Protein AF-A0A077QDF0-F1 (afdb_monomer_lite)

Secondary structure (DSSP, 8-state):
-HHHHHHHHHHHHHHHHHHHHHHHHHHHHHHHHTT-TT---S---TTTHHHHHHHHHHHHHHHHHHHHHHHHHHHHHHHHHH-

Structure (mmCIF, N/CA/C/O backbone):
data_AF-A0A077QDF0-F1
#
_entry.id   AF-A0A077QDF0-F1
#
loop_
_atom_site.group_PDB
_atom_site.id
_atom_site.type_symbol
_atom_site.label_atom_id
_atom_site.label_alt_id
_atom_site.label_comp_id
_atom_site.label_asym_id
_atom_site.label_entity_id
_atom_site.label_seq_id
_atom_site.pdbx_PDB_ins_code
_atom_site.Cartn_x
_atom_site.Cartn_y
_atom_site.Cartn_z
_atom_site.occupancy
_atom_site.B_iso_or_equiv
_atom_site.auth_seq_id
_atom_site.auth_comp_id
_atom_site.auth_asym_id
_atom_site.auth_atom_id
_atom_site.pdbx_PDB_model_num
ATOM 1 N N . MET A 1 1 ? -20.097 -2.008 34.502 1.00 50.00 1 MET A N 1
ATOM 2 C CA . MET A 1 1 ? -18.910 -2.671 33.900 1.00 50.00 1 MET A CA 1
ATOM 3 C C . MET A 1 1 ? -18.906 -2.695 32.356 1.00 50.00 1 MET A C 1
ATOM 5 O O . MET A 1 1 ? -17.844 -2.843 31.767 1.00 50.00 1 MET A O 1
ATOM 9 N N . SER A 1 2 ? -20.039 -2.484 31.667 1.00 58.97 2 SER A N 1
ATOM 10 C CA . SER A 1 2 ? -20.151 -2.511 30.190 1.00 58.97 2 SER A CA 1
ATOM 11 C C . SER A 1 2 ? -19.540 -1.301 29.453 1.00 58.97 2 SER A C 1
ATOM 13 O O . SER A 1 2 ? -19.032 -1.444 28.342 1.00 58.97 2 SER A O 1
ATOM 15 N N . ILE A 1 3 ? -19.530 -0.112 30.068 1.00 61.91 3 ILE A N 1
ATOM 16 C CA . ILE A 1 3 ? -19.089 1.145 29.426 1.00 61.91 3 ILE A CA 1
ATOM 17 C C . ILE A 1 3 ? -17.563 1.192 29.214 1.00 61.91 3 ILE A C 1
ATOM 19 O O . ILE A 1 3 ? -17.093 1.654 28.173 1.00 61.91 3 ILE A O 1
ATOM 23 N N . GLN A 1 4 ? -16.775 0.682 30.168 1.00 60.78 4 GLN A N 1
ATOM 24 C CA . GLN A 1 4 ? -15.310 0.634 30.052 1.00 60.78 4 GLN A CA 1
ATOM 25 C C . GLN A 1 4 ? -14.854 -0.310 28.931 1.00 60.78 4 GLN A C 1
ATOM 27 O O . GLN A 1 4 ? -13.964 0.047 28.160 1.00 60.78 4 GLN A O 1
ATOM 32 N N . LYS A 1 5 ? -15.515 -1.467 28.780 1.00 62.22 5 LYS A N 1
ATOM 33 C CA . LYS A 1 5 ? -15.200 -2.456 27.738 1.00 62.22 5 LYS A CA 1
ATOM 34 C C . LYS A 1 5 ? -15.341 -1.846 26.336 1.00 62.22 5 LYS A C 1
ATOM 36 O O . LYS A 1 5 ? -14.439 -1.979 25.519 1.00 62.22 5 LYS A O 1
ATOM 41 N N . ASN A 1 6 ? -16.393 -1.055 26.107 1.00 63.16 6 ASN A N 1
ATOM 42 C CA . ASN A 1 6 ? -16.614 -0.348 24.839 1.00 63.16 6 ASN A CA 1
ATOM 43 C C . ASN A 1 6 ? -15.537 0.703 24.510 1.00 63.16 6 ASN A C 1
ATOM 45 O O . ASN A 1 6 ? -15.161 0.852 23.346 1.00 63.16 6 ASN A O 1
ATOM 49 N N . LYS A 1 7 ? -15.011 1.425 25.511 1.00 63.81 7 LYS A N 1
ATOM 50 C CA . LYS A 1 7 ? -13.931 2.408 25.300 1.00 63.81 7 LYS A CA 1
ATOM 51 C C . LYS A 1 7 ? -12.612 1.732 24.914 1.00 63.81 7 LYS A C 1
ATOM 53 O O . LYS A 1 7 ? -11.947 2.195 23.989 1.00 63.81 7 LYS A O 1
ATOM 58 N N . VAL A 1 8 ? -12.272 0.620 25.569 1.00 67.50 8 VAL A N 1
ATOM 59 C CA . VAL A 1 8 ? -11.059 -0.167 25.278 1.00 67.50 8 VAL A CA 1
ATOM 60 C C . VAL A 1 8 ? -11.137 -0.791 23.881 1.00 67.50 8 VAL A C 1
ATOM 62 O O . VAL A 1 8 ? -10.178 -0.710 23.114 1.00 67.50 8 VAL A O 1
ATOM 65 N N . THR A 1 9 ? -12.300 -1.327 23.494 1.00 74.81 9 THR A N 1
ATOM 66 C CA . THR A 1 9 ? -12.517 -1.864 22.142 1.00 74.81 9 THR A CA 1
ATOM 67 C C . THR A 1 9 ? -12.397 -0.776 21.072 1.00 74.81 9 THR A C 1
ATOM 69 O O . THR A 1 9 ? -11.715 -0.990 20.070 1.00 74.81 9 THR A O 1
ATOM 72 N N . LYS A 1 10 ? -12.970 0.420 21.292 1.00 76.00 10 LYS A N 1
ATOM 73 C CA . LYS A 1 10 ? -12.807 1.554 20.363 1.00 76.00 10 LYS A CA 1
ATOM 74 C C . LYS A 1 10 ? -11.347 1.993 20.232 1.00 76.00 10 LYS A C 1
ATOM 76 O O . LYS A 1 10 ? -10.906 2.246 19.115 1.00 76.00 10 LYS A O 1
ATOM 81 N N . LEU A 1 11 ? -10.593 2.067 21.332 1.00 81.50 11 LEU A N 1
ATOM 82 C CA . LEU A 1 11 ? -9.172 2.431 21.295 1.00 81.50 11 LEU A CA 1
ATOM 83 C C . LEU A 1 11 ? -8.353 1.419 20.477 1.00 81.50 11 LEU A C 1
ATOM 85 O O . LEU A 1 11 ? -7.587 1.815 19.603 1.00 81.50 11 LEU A O 1
ATOM 89 N N . ASN A 1 12 ? -8.573 0.121 20.701 1.00 86.38 12 ASN A N 1
ATOM 90 C CA . ASN A 1 12 ? -7.872 -0.945 19.983 1.00 86.38 12 ASN A CA 1
ATOM 91 C C . ASN A 1 12 ? -8.140 -0.884 18.467 1.00 86.38 12 ASN A C 1
ATOM 93 O O . ASN A 1 12 ? -7.221 -1.003 17.661 1.00 86.38 12 ASN A O 1
ATOM 97 N N . ILE A 1 13 ? -9.385 -0.606 18.061 1.00 85.69 13 ILE A N 1
ATOM 98 C CA . ILE A 1 13 ? -9.718 -0.466 16.637 1.00 85.69 13 ILE A CA 1
ATOM 99 C C . ILE A 1 13 ? -9.032 0.759 16.015 1.00 85.69 13 ILE A C 1
ATOM 101 O O . ILE A 1 13 ? -8.528 0.671 14.897 1.00 85.69 13 ILE A O 1
ATOM 105 N N . ARG A 1 14 ? -8.944 1.883 16.736 1.00 85.62 14 ARG A N 1
ATOM 106 C CA . ARG A 1 14 ? -8.225 3.073 16.250 1.00 85.62 14 ARG A CA 1
ATOM 107 C C . ARG A 1 14 ? -6.736 2.804 16.045 1.00 85.62 14 ARG A C 1
ATOM 109 O O . ARG A 1 14 ? -6.198 3.203 15.019 1.00 85.62 14 ARG A O 1
ATOM 116 N N . ILE A 1 15 ? -6.095 2.096 16.976 1.00 90.25 15 ILE A N 1
ATOM 117 C CA . ILE A 1 15 ? -4.679 1.713 16.857 1.00 90.25 15 ILE A CA 1
ATOM 118 C C . ILE A 1 15 ? -4.474 0.800 15.644 1.00 90.25 15 ILE A C 1
ATOM 120 O O . ILE A 1 15 ? -3.573 1.036 14.845 1.00 90.25 15 ILE A O 1
ATOM 124 N N . ARG A 1 16 ? -5.347 -0.197 15.447 1.00 88.81 16 ARG A 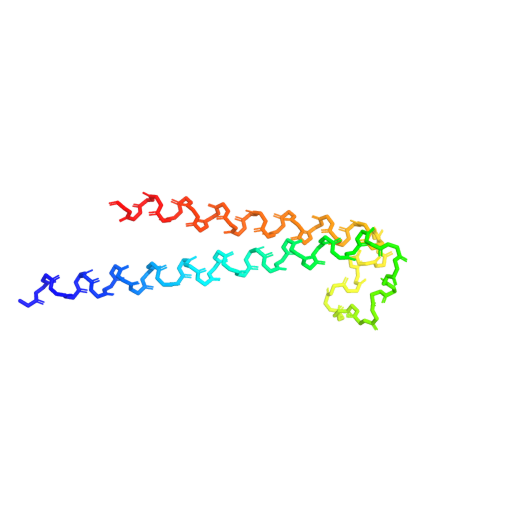N 1
ATOM 125 C CA . ARG A 1 16 ? -5.295 -1.071 14.262 1.00 88.81 16 ARG A CA 1
ATOM 126 C C . ARG A 1 16 ? -5.425 -0.286 12.959 1.00 88.81 16 ARG A C 1
ATOM 128 O O . ARG A 1 16 ? -4.669 -0.535 12.029 1.00 88.81 16 ARG A O 1
ATOM 135 N N . LEU A 1 17 ? -6.344 0.676 12.895 1.00 89.69 17 LEU A N 1
ATOM 136 C CA . LEU A 1 17 ? -6.513 1.527 11.715 1.00 89.69 17 LEU A CA 1
ATOM 137 C C . LEU A 1 17 ? -5.298 2.420 11.459 1.00 89.69 17 LEU A C 1
ATOM 139 O O . LEU A 1 17 ? -4.944 2.627 10.303 1.00 89.69 17 LEU A O 1
ATOM 143 N N . LEU A 1 18 ? -4.636 2.896 12.515 1.00 92.25 18 LEU A N 1
ATOM 144 C CA . LEU A 1 18 ? -3.396 3.660 12.398 1.00 92.25 18 LEU A CA 1
ATOM 145 C C . LEU A 1 18 ? -2.269 2.798 11.815 1.00 92.25 18 LEU A C 1
ATOM 147 O O . LEU A 1 18 ? -1.595 3.236 10.891 1.00 92.25 18 LEU A O 1
ATOM 151 N N . ILE A 1 19 ? -2.127 1.548 12.266 1.00 93.38 19 ILE A N 1
ATOM 152 C CA . ILE A 1 19 ? -1.156 0.595 11.700 1.00 93.38 19 ILE A CA 1
ATOM 153 C C . ILE A 1 19 ? -1.444 0.339 10.215 1.00 93.38 19 ILE A C 1
ATOM 155 O O . ILE A 1 19 ? -0.533 0.394 9.394 1.00 93.38 19 ILE A O 1
ATOM 159 N N . ILE A 1 20 ? -2.710 0.097 9.857 1.00 92.31 20 ILE A N 1
ATOM 160 C CA . ILE A 1 20 ? -3.123 -0.121 8.461 1.00 92.31 20 ILE A CA 1
ATOM 161 C C . ILE A 1 20 ? -2.801 1.112 7.606 1.00 92.31 20 ILE A C 1
ATOM 163 O O . ILE A 1 20 ? -2.251 0.978 6.517 1.00 92.31 20 ILE A O 1
ATOM 167 N N . PHE A 1 21 ? -3.079 2.314 8.113 1.00 93.81 21 PHE A N 1
ATOM 168 C CA . PHE A 1 21 ? -2.739 3.563 7.435 1.00 93.81 21 PHE A CA 1
ATOM 169 C C . PHE A 1 21 ? -1.225 3.701 7.215 1.00 93.81 21 PHE A C 1
ATOM 171 O O . PHE A 1 21 ? -0.793 3.960 6.093 1.00 93.81 21 PHE A O 1
ATOM 178 N N . SER A 1 22 ? -0.412 3.474 8.252 1.00 93.31 22 SER A N 1
ATOM 179 C CA . SER A 1 22 ? 1.053 3.520 8.157 1.00 93.31 22 SER A CA 1
ATOM 180 C C . SER A 1 22 ? 1.607 2.499 7.162 1.00 93.31 22 SER A C 1
ATOM 182 O O . SER A 1 22 ? 2.525 2.824 6.412 1.00 93.31 22 SER A O 1
ATOM 184 N N . LEU A 1 23 ? 1.030 1.294 7.099 1.00 92.62 23 LEU A N 1
ATOM 185 C CA . LEU A 1 23 ? 1.384 0.300 6.083 1.00 92.62 23 LEU A CA 1
ATOM 186 C C . LEU A 1 23 ? 1.083 0.819 4.675 1.00 92.62 23 LEU A C 1
ATOM 188 O O . LEU A 1 23 ? 1.956 0.753 3.814 1.00 92.62 23 LEU A O 1
ATOM 192 N N . GLY A 1 24 ? -0.103 1.390 4.449 1.00 91.88 24 GLY A N 1
ATOM 193 C CA . GLY A 1 24 ? -0.460 1.984 3.160 1.00 91.88 24 GLY A CA 1
ATOM 194 C C . GLY A 1 24 ? 0.507 3.091 2.725 1.00 91.88 24 GLY A C 1
ATOM 195 O O . GLY A 1 24 ? 0.943 3.106 1.577 1.00 91.88 24 GLY A O 1
ATOM 196 N N . VAL A 1 25 ? 0.935 3.955 3.653 1.00 93.19 25 VAL A N 1
ATOM 197 C CA . VAL A 1 25 ? 1.974 4.971 3.391 1.00 93.19 25 VAL A CA 1
ATOM 198 C C . VAL A 1 25 ? 3.308 4.318 3.017 1.00 93.19 25 VAL A C 1
ATOM 200 O O . VAL A 1 25 ? 3.946 4.744 2.056 1.00 93.19 25 VAL A O 1
ATOM 203 N N . GLY A 1 26 ? 3.709 3.252 3.715 1.00 91.19 26 GLY A N 1
ATOM 204 C CA . GLY A 1 26 ? 4.910 2.481 3.384 1.00 91.19 26 GLY A CA 1
ATOM 205 C C . GLY A 1 26 ? 4.877 1.906 1.965 1.00 91.19 26 GLY A C 1
ATOM 206 O O . GLY A 1 26 ? 5.868 2.008 1.243 1.00 91.19 26 GLY A O 1
ATOM 207 N N . PHE A 1 27 ? 3.727 1.382 1.530 1.00 91.12 27 PHE A N 1
ATOM 208 C CA . PHE A 1 27 ? 3.520 0.912 0.156 1.00 91.12 27 PHE A CA 1
ATOM 209 C C . PHE A 1 27 ? 3.663 2.035 -0.878 1.00 91.12 27 PHE A C 1
ATOM 211 O O . PHE A 1 27 ? 4.322 1.833 -1.896 1.00 91.12 27 PHE A O 1
ATOM 218 N N . VAL A 1 28 ? 3.114 3.224 -0.608 1.00 92.06 28 VAL A N 1
ATOM 219 C CA . VAL A 1 28 ? 3.253 4.384 -1.505 1.00 92.06 28 VAL A CA 1
ATOM 220 C C . VAL A 1 28 ? 4.711 4.831 -1.613 1.00 92.06 28 VAL A C 1
ATOM 222 O O . VAL A 1 28 ? 5.199 5.034 -2.721 1.00 92.06 28 VAL A O 1
ATOM 225 N N . ILE A 1 29 ? 5.427 4.940 -0.489 1.00 90.12 29 ILE A N 1
ATOM 226 C CA . ILE A 1 29 ? 6.845 5.336 -0.476 1.00 90.12 29 ILE A CA 1
ATOM 227 C C . ILE A 1 29 ? 7.689 4.310 -1.240 1.00 90.12 29 ILE A C 1
ATOM 229 O O . ILE A 1 29 ? 8.484 4.679 -2.102 1.00 90.12 29 ILE A O 1
ATOM 233 N N . TYR A 1 30 ? 7.496 3.018 -0.971 1.00 87.56 30 TYR A N 1
ATOM 234 C CA . TYR A 1 30 ? 8.232 1.955 -1.654 1.00 87.56 30 TYR A CA 1
ATOM 235 C C . TYR A 1 30 ? 7.897 1.897 -3.154 1.00 87.56 30 TYR A C 1
ATOM 237 O O . TYR A 1 30 ? 8.793 1.764 -3.988 1.00 87.56 30 TYR A O 1
ATOM 245 N N . GLY A 1 31 ? 6.630 2.092 -3.522 1.00 86.00 31 GLY A N 1
ATOM 246 C CA . GLY A 1 31 ? 6.213 2.234 -4.916 1.00 86.00 31 GLY A CA 1
ATOM 247 C C . GLY A 1 31 ? 6.863 3.434 -5.610 1.00 86.00 31 GLY A C 1
ATOM 248 O O . GLY A 1 31 ? 7.366 3.293 -6.720 1.00 86.00 31 GLY A O 1
ATOM 249 N N . ALA A 1 32 ? 6.957 4.585 -4.938 1.00 85.94 32 ALA A N 1
ATOM 250 C CA . ALA A 1 32 ? 7.619 5.775 -5.475 1.00 85.94 32 ALA A CA 1
ATOM 251 C C . ALA A 1 32 ? 9.112 5.538 -5.761 1.00 85.94 32 ALA A C 1
ATOM 253 O O . ALA A 1 32 ? 9.625 6.014 -6.772 1.00 85.94 32 ALA A O 1
ATOM 254 N N . THR A 1 33 ? 9.802 4.740 -4.934 1.00 85.38 33 THR A N 1
ATOM 255 C CA . THR A 1 33 ? 11.225 4.420 -5.169 1.00 85.38 33 THR A CA 1
ATOM 256 C C . THR A 1 33 ? 11.487 3.627 -6.452 1.00 85.38 33 THR A C 1
ATOM 258 O O . THR A 1 33 ? 12.609 3.662 -6.946 1.00 85.38 33 THR A O 1
ATOM 261 N N . HIS A 1 34 ? 10.473 2.980 -7.040 1.00 78.94 34 HIS A N 1
ATOM 262 C CA . HIS A 1 34 ? 10.605 2.274 -8.321 1.00 78.94 34 HIS A CA 1
ATOM 263 C C . HIS A 1 34 ? 10.652 3.210 -9.542 1.00 78.94 34 HIS A C 1
ATOM 265 O O . HIS A 1 34 ? 10.990 2.759 -10.638 1.00 78.94 34 HIS A O 1
ATOM 271 N N . PHE A 1 35 ? 10.324 4.495 -9.371 1.00 79.00 35 PHE A N 1
ATOM 272 C CA . PHE A 1 35 ? 10.424 5.519 -10.418 1.00 79.00 35 PHE A CA 1
ATOM 273 C C . PHE A 1 35 ? 11.758 6.279 -10.391 1.00 79.00 35 PHE A C 1
ATOM 275 O O . PHE A 1 35 ? 12.038 7.053 -11.303 1.00 79.00 35 PHE A O 1
ATOM 282 N N . SER A 1 36 ? 12.586 6.086 -9.361 1.00 75.06 36 SER A N 1
ATOM 283 C CA . SER A 1 36 ? 13.909 6.706 -9.291 1.00 75.06 36 SER A CA 1
ATOM 284 C C . SER A 1 36 ? 14.916 5.914 -10.128 1.00 75.06 36 SER A C 1
ATOM 286 O O . SER A 1 36 ? 15.261 4.790 -9.774 1.00 75.06 36 SER A O 1
ATOM 288 N N . SER A 1 37 ? 15.439 6.527 -11.195 1.00 58.56 37 SER A N 1
ATOM 289 C CA . SER A 1 37 ? 16.422 5.919 -12.112 1.00 58.56 37 SER A CA 1
ATOM 290 C C . SER A 1 37 ? 17.751 5.508 -11.463 1.00 58.56 37 SER A C 1
ATOM 292 O O . SER A 1 37 ? 18.515 4.768 -12.068 1.00 58.56 37 SER A O 1
ATOM 294 N N . GLU A 1 38 ? 18.043 5.978 -10.248 1.00 56.66 38 GLU A N 1
ATOM 295 C CA . GLU A 1 38 ? 19.332 5.756 -9.574 1.00 56.66 38 GLU A CA 1
ATOM 296 C C . GLU A 1 38 ? 19.388 4.483 -8.725 1.00 56.66 38 GLU A C 1
ATOM 298 O O . GLU A 1 38 ? 20.449 4.117 -8.223 1.00 56.66 38 GLU A O 1
ATOM 303 N N . LYS A 1 39 ? 18.261 3.794 -8.533 1.00 53.75 39 LYS A N 1
ATOM 304 C CA . LYS A 1 39 ? 18.221 2.567 -7.741 1.00 53.75 39 LYS A CA 1
ATOM 305 C C . LYS A 1 39 ? 17.792 1.426 -8.638 1.00 53.75 39 LYS A C 1
ATOM 307 O O . LYS A 1 39 ? 16.602 1.166 -8.785 1.00 53.75 39 LYS A O 1
ATOM 312 N N . GLU A 1 40 ? 18.769 0.707 -9.189 1.00 53.97 40 GLU A N 1
ATOM 313 C CA . GLU A 1 40 ? 18.561 -0.704 -9.505 1.00 53.97 40 GLU A CA 1
ATOM 314 C C . GLU A 1 40 ? 17.926 -1.329 -8.263 1.00 53.97 40 GLU A C 1
ATOM 316 O O . GLU A 1 40 ? 18.560 -1.394 -7.206 1.00 53.97 40 GLU A O 1
ATOM 321 N N . VAL A 1 41 ? 16.636 -1.662 -8.340 1.00 56.56 41 VAL A N 1
ATOM 322 C CA . VAL A 1 41 ? 15.864 -2.191 -7.217 1.00 56.56 41 VAL A CA 1
ATOM 323 C C . VAL A 1 41 ? 16.510 -3.514 -6.832 1.00 56.56 41 VAL A C 1
ATOM 325 O O . VAL A 1 41 ? 16.239 -4.559 -7.414 1.00 56.56 41 VAL A O 1
ATOM 328 N N . THR A 1 42 ? 17.440 -3.456 -5.882 1.00 55.53 42 THR A N 1
ATOM 329 C CA . THR A 1 42 ? 18.517 -4.450 -5.803 1.00 55.53 42 THR A CA 1
ATOM 330 C C . THR A 1 42 ? 18.010 -5.804 -5.311 1.00 55.53 42 THR A C 1
ATOM 332 O O . THR A 1 42 ? 18.714 -6.802 -5.428 1.00 55.53 42 THR A O 1
ATOM 335 N N . ARG A 1 43 ? 16.773 -5.870 -4.792 1.00 66.12 43 ARG A N 1
ATOM 336 C CA . ARG A 1 43 ? 16.044 -7.107 -4.479 1.00 66.12 43 ARG A CA 1
ATOM 337 C C . ARG A 1 43 ? 14.534 -6.888 -4.547 1.00 66.12 43 ARG A C 1
ATOM 339 O O . ARG A 1 43 ? 13.925 -6.458 -3.570 1.00 66.12 43 ARG A O 1
ATOM 346 N N . ILE A 1 44 ? 13.924 -7.233 -5.677 1.00 70.50 44 ILE A N 1
ATOM 347 C CA . ILE A 1 44 ? 12.466 -7.369 -5.778 1.00 70.50 44 ILE A CA 1
ATOM 348 C C . ILE A 1 44 ? 12.068 -8.700 -5.119 1.00 70.50 44 ILE A C 1
ATOM 350 O O . ILE A 1 44 ? 12.634 -9.742 -5.465 1.00 70.50 44 ILE A O 1
ATOM 354 N N . PRO A 1 45 ? 11.121 -8.714 -4.163 1.00 75.25 45 PRO A N 1
ATOM 355 C CA . PRO A 1 45 ? 10.619 -9.953 -3.576 1.00 75.25 45 PRO A CA 1
ATOM 356 C C . PRO A 1 45 ? 10.102 -10.909 -4.657 1.00 75.25 45 PRO A C 1
ATOM 358 O O . PRO A 1 45 ? 9.382 -10.482 -5.554 1.00 75.25 45 PRO A O 1
ATOM 361 N N . ARG A 1 46 ? 10.387 -12.216 -4.543 1.00 77.88 46 ARG A N 1
ATOM 362 C CA . ARG A 1 46 ? 9.968 -13.235 -5.536 1.00 77.88 46 ARG A CA 1
ATOM 363 C C . ARG A 1 46 ? 8.479 -13.198 -5.885 1.00 77.88 46 ARG A C 1
ATOM 365 O O . ARG A 1 46 ? 8.114 -13.479 -7.014 1.00 77.88 46 ARG A O 1
ATOM 372 N N . ILE A 1 47 ? 7.636 -12.830 -4.925 1.00 80.31 47 ILE A N 1
ATOM 373 C CA . ILE A 1 47 ? 6.180 -12.717 -5.099 1.00 80.31 47 ILE A CA 1
ATOM 374 C C . ILE A 1 47 ? 5.814 -11.589 -6.076 1.00 80.31 47 ILE A C 1
ATOM 376 O O . ILE A 1 47 ? 4.830 -11.686 -6.798 1.00 80.31 47 ILE A O 1
ATOM 380 N N . LEU A 1 48 ? 6.618 -10.525 -6.112 1.00 73.75 48 LEU A N 1
ATOM 381 C CA . LEU A 1 48 ? 6.427 -9.371 -6.987 1.00 73.75 48 LEU A CA 1
ATOM 382 C C . LEU A 1 48 ? 7.198 -9.510 -8.311 1.00 73.75 48 LEU A C 1
ATOM 384 O O . LEU A 1 48 ? 7.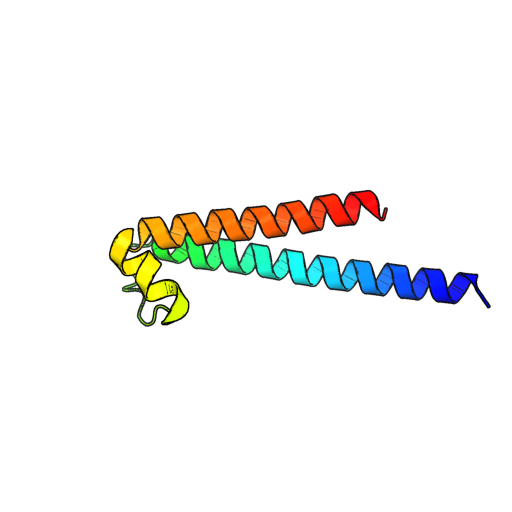008 -8.701 -9.214 1.00 73.75 48 LEU A O 1
ATOM 388 N N . TYR A 1 49 ? 8.029 -10.546 -8.451 1.00 78.94 49 TYR A N 1
ATOM 389 C CA . TYR A 1 49 ? 8.837 -10.786 -9.646 1.00 78.94 49 TYR A CA 1
ATOM 390 C C . TYR A 1 49 ? 8.010 -10.971 -10.931 1.00 78.94 49 TYR A C 1
ATOM 392 O O . TYR A 1 49 ? 8.343 -10.318 -11.914 1.00 78.94 49 TYR A O 1
ATOM 400 N N . PRO A 1 50 ? 6.888 -11.724 -10.952 1.00 81.62 50 PRO A N 1
ATOM 401 C CA . PRO A 1 50 ? 6.076 -11.853 -12.166 1.00 81.62 50 PRO A CA 1
ATOM 402 C C . PR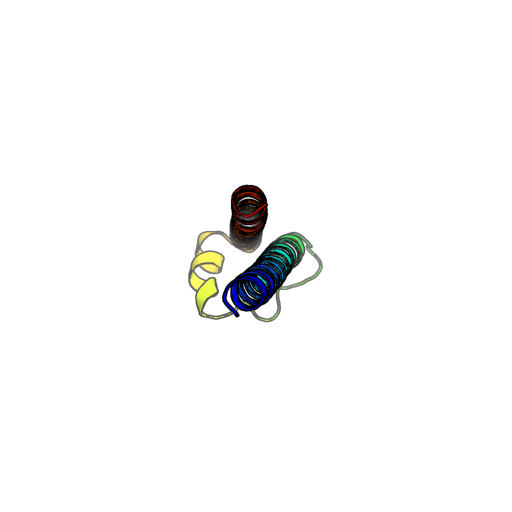O A 1 50 ? 5.455 -10.522 -12.609 1.00 81.62 50 PRO A C 1
ATOM 404 O O . PRO A 1 50 ? 5.274 -10.269 -13.796 1.00 81.62 50 PRO A O 1
ATOM 407 N N . LEU A 1 51 ? 5.117 -9.647 -11.657 1.00 77.62 51 LEU A N 1
ATOM 408 C CA . LEU A 1 51 ? 4.606 -8.307 -11.959 1.00 77.62 51 LEU A CA 1
ATOM 409 C C . LEU A 1 51 ? 5.712 -7.413 -12.523 1.00 77.62 51 LEU A C 1
ATOM 411 O O . LEU A 1 51 ? 5.468 -6.653 -13.457 1.00 77.62 51 LEU A O 1
ATOM 415 N N . TYR A 1 52 ? 6.925 -7.531 -11.984 1.00 79.75 52 TYR A N 1
ATOM 416 C CA . TYR A 1 52 ? 8.089 -6.822 -12.501 1.00 79.75 52 TYR A CA 1
ATOM 417 C C . TYR A 1 52 ? 8.451 -7.270 -13.917 1.00 79.75 52 TYR A C 1
ATOM 419 O O . TYR A 1 52 ? 8.717 -6.437 -14.772 1.00 79.75 52 TYR A O 1
ATOM 427 N N . GLU A 1 53 ? 8.448 -8.574 -14.176 1.00 81.94 53 GLU A N 1
ATOM 428 C CA . GLU A 1 53 ? 8.808 -9.143 -15.475 1.00 81.94 53 GLU A CA 1
ATOM 429 C C . GLU A 1 53 ? 7.837 -8.700 -16.578 1.00 81.94 53 GLU A C 1
ATOM 431 O O . GLU A 1 53 ? 8.265 -8.356 -17.675 1.00 81.94 53 GLU A O 1
ATOM 436 N N . ASN A 1 54 ? 6.539 -8.622 -16.265 1.00 83.19 54 ASN A N 1
ATOM 437 C CA . ASN A 1 54 ? 5.516 -8.227 -17.234 1.00 83.19 54 ASN A CA 1
ATOM 438 C C . ASN A 1 54 ? 5.390 -6.705 -17.430 1.00 83.19 54 ASN A C 1
ATOM 440 O O . ASN A 1 54 ? 5.082 -6.262 -18.534 1.00 83.19 54 ASN A O 1
ATOM 444 N N . PHE A 1 55 ? 5.583 -5.897 -16.379 1.00 83.38 55 PHE A N 1
ATOM 445 C CA . PHE A 1 55 ? 5.283 -4.454 -16.413 1.00 83.38 55 PHE A CA 1
ATOM 446 C C . PHE A 1 55 ? 6.477 -3.540 -16.079 1.00 83.38 55 PHE A C 1
ATOM 448 O O . PHE A 1 55 ? 6.345 -2.312 -16.064 1.00 83.38 55 PHE A O 1
ATOM 455 N N . GLY A 1 56 ? 7.644 -4.115 -15.799 1.00 82.19 56 GLY A N 1
ATOM 456 C CA . GLY A 1 56 ? 8.858 -3.401 -15.413 1.00 82.19 56 GLY A CA 1
ATOM 457 C C . GLY A 1 56 ? 8.767 -2.694 -14.055 1.00 82.19 56 GLY A C 1
ATOM 458 O O . GLY A 1 56 ? 7.815 -2.846 -13.283 1.00 82.19 56 GLY A O 1
ATOM 459 N N . SER A 1 57 ? 9.777 -1.866 -13.768 1.00 81.25 57 SER A N 1
ATOM 460 C CA . SER A 1 57 ? 9.856 -1.091 -12.519 1.00 81.25 57 SER A CA 1
ATOM 461 C C . SER A 1 57 ? 8.688 -0.111 -12.373 1.00 81.25 57 SER A C 1
ATOM 463 O O . SER A 1 57 ? 8.069 -0.028 -11.316 1.00 81.25 57 SER A O 1
ATOM 465 N N . ALA A 1 58 ? 8.324 0.582 -13.456 1.00 81.00 58 ALA A N 1
ATOM 466 C CA . ALA A 1 58 ? 7.244 1.568 -13.451 1.00 81.00 58 ALA A CA 1
ATOM 467 C C . ALA A 1 58 ? 5.862 0.938 -13.190 1.00 81.00 58 ALA A C 1
ATOM 469 O O . ALA A 1 58 ? 5.048 1.491 -12.443 1.00 81.00 58 ALA A O 1
ATOM 470 N N . GLY A 1 59 ? 5.593 -0.239 -13.762 1.00 85.56 59 GLY A N 1
ATOM 471 C CA . GLY A 1 59 ? 4.351 -0.970 -13.522 1.00 85.56 59 GLY A CA 1
ATOM 472 C C . GLY A 1 59 ? 4.233 -1.481 -12.091 1.00 85.56 59 GLY A C 1
ATOM 473 O O . GLY A 1 59 ? 3.199 -1.322 -11.445 1.00 85.56 59 GLY A O 1
ATOM 474 N N . LEU A 1 60 ? 5.322 -2.020 -11.547 1.00 85.50 60 LEU A N 1
ATOM 475 C CA . LEU A 1 60 ? 5.349 -2.476 -10.161 1.00 85.50 60 LEU A CA 1
ATOM 476 C C . LEU A 1 60 ? 5.214 -1.296 -9.183 1.00 85.50 60 LEU A C 1
ATOM 478 O O . LEU A 1 60 ? 4.427 -1.361 -8.239 1.00 85.50 60 LEU A O 1
ATOM 482 N N . GLY A 1 61 ? 5.908 -0.187 -9.451 1.00 87.94 61 GLY A N 1
ATOM 483 C CA . GLY A 1 61 ? 5.807 1.047 -8.675 1.00 87.94 61 GLY A CA 1
ATOM 484 C C . GLY A 1 61 ? 4.391 1.618 -8.646 1.00 87.94 61 GLY A C 1
ATOM 485 O O . GLY A 1 61 ? 3.861 1.912 -7.574 1.00 87.94 61 GLY A O 1
ATOM 486 N N . SER A 1 62 ? 3.741 1.721 -9.808 1.00 89.06 62 SER A N 1
ATOM 487 C CA . SER A 1 62 ? 2.354 2.1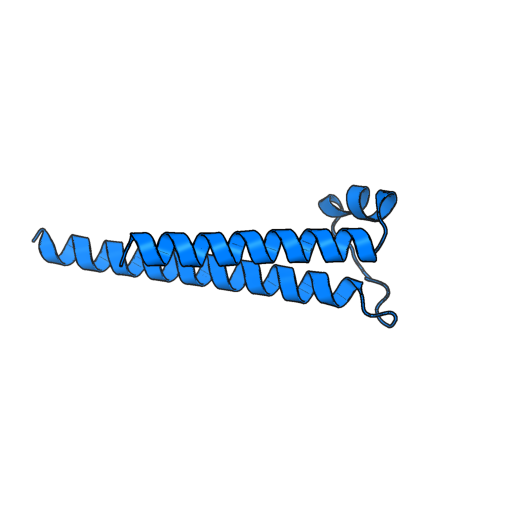96 -9.899 1.00 89.06 62 SER A CA 1
ATOM 488 C C . SER A 1 62 ? 1.370 1.259 -9.193 1.00 89.06 62 SER A C 1
ATOM 490 O O . SER A 1 62 ? 0.522 1.740 -8.441 1.00 89.06 62 SER A O 1
ATOM 492 N N . ALA A 1 63 ? 1.521 -0.063 -9.329 1.00 89.88 63 ALA A N 1
ATOM 493 C CA . ALA A 1 63 ? 0.693 -1.038 -8.618 1.00 89.88 63 ALA A CA 1
ATOM 494 C C . ALA A 1 63 ? 0.820 -0.911 -7.088 1.00 89.88 63 ALA A C 1
ATOM 496 O O . ALA A 1 63 ? -0.190 -0.918 -6.380 1.00 89.88 63 ALA A O 1
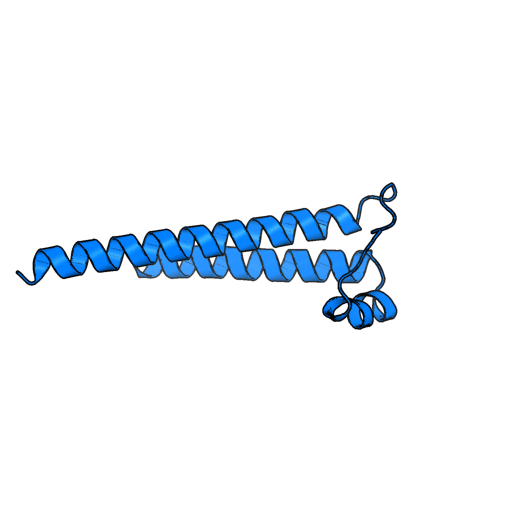ATOM 497 N N . LEU A 1 64 ? 2.042 -0.735 -6.572 1.00 90.94 64 LEU A N 1
ATOM 498 C CA . LEU A 1 64 ? 2.292 -0.519 -5.143 1.00 90.94 64 LEU A CA 1
ATOM 499 C C . LEU A 1 64 ? 1.681 0.793 -4.638 1.00 90.94 64 LEU A C 1
ATOM 501 O O . LEU A 1 64 ? 1.098 0.812 -3.554 1.00 90.94 64 LEU A O 1
ATOM 505 N N . ILE A 1 65 ? 1.771 1.875 -5.418 1.00 92.44 65 ILE A N 1
ATOM 506 C CA . ILE A 1 65 ? 1.156 3.163 -5.068 1.00 92.44 65 ILE A CA 1
ATOM 507 C C . ILE A 1 65 ? -0.366 3.029 -5.015 1.00 92.44 65 ILE A C 1
ATOM 509 O O . ILE A 1 65 ? -0.979 3.458 -4.038 1.00 92.44 65 ILE A O 1
ATOM 513 N N . VAL A 1 66 ? -0.984 2.404 -6.020 1.00 94.19 66 VAL A N 1
ATOM 514 C CA . VAL A 1 66 ? -2.440 2.194 -6.055 1.00 94.19 66 VAL A CA 1
ATOM 515 C C . VAL A 1 66 ? -2.893 1.330 -4.877 1.00 94.19 66 VAL A C 1
ATOM 517 O O . VAL A 1 66 ? -3.853 1.689 -4.193 1.00 94.19 66 VAL A O 1
ATOM 520 N N . ALA A 1 67 ? -2.179 0.241 -4.578 1.00 92.88 67 ALA A N 1
ATOM 521 C CA . ALA A 1 67 ? -2.464 -0.603 -3.419 1.00 92.88 67 ALA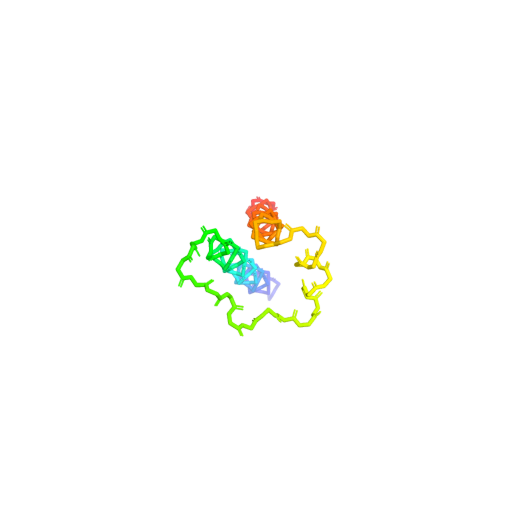 A CA 1
ATOM 522 C C . ALA A 1 67 ? -2.324 0.171 -2.096 1.00 92.88 67 ALA A C 1
ATOM 524 O O . ALA A 1 67 ? -3.203 0.097 -1.235 1.00 92.88 67 ALA A O 1
ATOM 525 N N . GLY A 1 68 ? -1.259 0.962 -1.944 1.00 93.38 68 GLY A N 1
ATOM 526 C CA . GLY A 1 68 ? -1.031 1.795 -0.767 1.00 93.38 68 GLY A CA 1
ATOM 527 C C . GLY A 1 68 ? -2.122 2.850 -0.568 1.00 93.38 68 GLY A C 1
ATOM 528 O O . GLY A 1 68 ? -2.656 2.982 0.535 1.00 93.38 68 GLY A O 1
ATOM 529 N N . LEU A 1 69 ? -2.528 3.538 -1.640 1.00 93.62 69 LEU A N 1
ATOM 530 C CA . LEU A 1 69 ? -3.645 4.486 -1.622 1.00 93.62 69 LEU A CA 1
ATOM 531 C C . LEU A 1 69 ? -4.957 3.799 -1.242 1.00 93.62 69 LEU A C 1
ATOM 533 O O . LEU A 1 69 ? -5.686 4.313 -0.396 1.00 93.62 69 LEU A O 1
ATOM 537 N N . PHE A 1 70 ? -5.243 2.621 -1.802 1.00 95.19 70 PHE A N 1
ATOM 538 C CA . PHE A 1 70 ? -6.442 1.856 -1.461 1.00 95.19 70 PHE A CA 1
ATOM 539 C C . PHE A 1 70 ? -6.496 1.514 0.036 1.00 95.19 70 PHE A C 1
ATOM 541 O O . PHE A 1 70 ? -7.525 1.716 0.682 1.00 95.19 70 PHE A O 1
ATOM 548 N N . ILE A 1 71 ? -5.372 1.075 0.614 1.00 92.94 71 ILE A N 1
ATOM 549 C CA . ILE A 1 71 ? -5.245 0.781 2.049 1.00 92.94 71 ILE A CA 1
ATOM 550 C C . ILE A 1 71 ? -5.453 2.046 2.897 1.00 92.94 71 ILE A C 1
ATOM 552 O O . ILE A 1 71 ? -6.182 2.010 3.893 1.00 92.94 71 ILE A O 1
ATOM 556 N N . ILE A 1 72 ? -4.855 3.172 2.495 1.00 93.56 72 ILE A N 1
ATOM 557 C CA . ILE A 1 72 ? -5.020 4.470 3.166 1.00 93.56 72 ILE A CA 1
ATOM 558 C C . ILE A 1 72 ? -6.492 4.890 3.168 1.00 93.56 72 ILE A C 1
ATOM 560 O O . ILE A 1 72 ? -7.050 5.189 4.227 1.00 93.56 72 ILE A O 1
ATOM 564 N N . PHE A 1 73 ? -7.141 4.877 2.002 1.00 93.44 73 PHE A N 1
ATOM 565 C CA . PHE A 1 73 ? -8.551 5.235 1.881 1.00 93.44 73 PHE A CA 1
ATOM 566 C C . PHE A 1 73 ? -9.431 4.304 2.709 1.00 93.44 73 PHE A C 1
ATOM 568 O O . PHE A 1 73 ? -10.285 4.783 3.454 1.00 93.44 73 PHE A O 1
ATOM 575 N N . TYR A 1 74 ? -9.187 2.994 2.662 1.00 92.94 74 TYR A N 1
ATOM 576 C CA . TYR A 1 74 ? -9.905 2.027 3.486 1.00 92.94 74 TYR A CA 1
ATOM 577 C C . TYR A 1 74 ? -9.781 2.339 4.985 1.00 92.94 74 TYR A C 1
ATOM 579 O O . TYR A 1 74 ? -10.790 2.348 5.699 1.00 92.94 74 TYR A O 1
ATOM 587 N N . ALA A 1 75 ? -8.574 2.655 5.466 1.00 90.12 75 ALA A N 1
ATOM 588 C CA . ALA A 1 75 ? -8.349 3.029 6.858 1.00 90.12 75 ALA A CA 1
ATOM 589 C C . ALA A 1 75 ? -9.106 4.315 7.237 1.00 90.12 75 ALA A C 1
ATOM 591 O O . ALA A 1 75 ? -9.767 4.351 8.277 1.00 90.12 75 ALA A O 1
ATOM 592 N N . ILE A 1 76 ? -9.079 5.342 6.378 1.00 90.75 76 ILE A N 1
ATOM 593 C CA . ILE A 1 76 ? -9.781 6.619 6.596 1.00 90.75 76 ILE A CA 1
ATOM 594 C C . ILE A 1 76 ? -11.301 6.422 6.616 1.00 90.75 76 ILE A C 1
ATOM 596 O O . ILE A 1 76 ? -11.972 6.888 7.541 1.00 90.75 76 ILE A O 1
ATOM 600 N N . PHE A 1 77 ? -11.863 5.728 5.624 1.00 92.00 77 PHE A N 1
ATOM 601 C CA . PHE A 1 77 ? -13.306 5.491 5.545 1.00 92.00 77 PHE A CA 1
ATOM 602 C C . PHE A 1 77 ? -13.799 4.645 6.718 1.00 92.00 77 PHE A C 1
ATOM 604 O O . PHE A 1 77 ? -14.829 4.960 7.320 1.00 92.00 77 PHE A O 1
ATOM 611 N N . THR A 1 78 ? -13.034 3.625 7.107 1.00 87.88 78 THR A N 1
ATOM 612 C CA . THR A 1 78 ? -13.360 2.796 8.272 1.00 87.88 78 THR A CA 1
ATOM 613 C C . THR A 1 78 ? -13.268 3.602 9.567 1.00 87.88 78 THR A C 1
ATOM 615 O O . THR A 1 78 ? -14.161 3.513 10.408 1.00 87.88 78 THR A O 1
ATOM 618 N N . TYR A 1 79 ? -12.253 4.460 9.716 1.00 86.38 79 TYR A N 1
ATOM 619 C CA . TYR A 1 79 ? -12.143 5.361 10.864 1.00 86.38 79 TYR A CA 1
ATOM 620 C C . TYR A 1 79 ? -13.335 6.321 10.952 1.00 86.38 79 TYR A C 1
ATOM 622 O O . TYR A 1 79 ? -13.910 6.493 12.028 1.00 86.38 79 TYR A O 1
ATOM 630 N N . LYS A 1 80 ? -13.760 6.891 9.817 1.00 83.44 80 LYS A N 1
ATOM 631 C CA . LYS A 1 80 ? -14.923 7.785 9.737 1.00 83.44 80 LYS A CA 1
ATOM 632 C C . LYS A 1 80 ? -16.230 7.083 10.113 1.00 83.44 80 LYS A C 1
ATOM 634 O O . LYS A 1 80 ? -17.075 7.717 10.725 1.00 83.44 80 LYS A O 1
ATOM 639 N N . LYS A 1 81 ? -16.385 5.793 9.796 1.00 79.69 81 LYS A N 1
ATOM 640 C CA . LYS A 1 81 ? -17.573 4.991 10.148 1.00 79.69 81 LYS A CA 1
ATOM 641 C C . LYS A 1 81 ? -17.651 4.638 11.643 1.00 79.69 81 LYS A C 1
ATOM 643 O O . LYS A 1 81 ? -18.727 4.326 12.140 1.00 79.69 81 LYS A O 1
ATOM 648 N N . ILE A 1 82 ? -16.515 4.635 12.343 1.00 74.31 82 ILE A N 1
ATOM 649 C CA . ILE A 1 82 ? -16.411 4.271 13.770 1.00 74.31 82 ILE A CA 1
ATOM 650 C C . ILE A 1 82 ? -16.484 5.499 14.691 1.00 74.31 82 ILE A C 1
ATOM 652 O O . ILE A 1 82 ? -16.798 5.361 15.884 1.00 74.31 82 ILE A O 1
ATOM 656 N N . LYS A 1 83 ? -16.142 6.678 14.157 1.00 57.22 83 LYS A N 1
ATOM 657 C CA . LYS A 1 83 ? -16.322 7.971 14.821 1.00 57.22 83 LYS A CA 1
ATOM 658 C C . LYS A 1 83 ? -17.807 8.244 15.028 1.00 57.22 83 LYS A C 1
ATOM 660 O O . LYS A 1 83 ? -18.138 8.540 16.198 1.00 57.22 83 LYS A O 1
#

Foldseek 3Di:
DVVVVVVVVLVVLLVVLVVLLVVLVVLLVVLVVLPDPPDPVVDDDPVCVVQCVVPNSNSSSVVSNVSSVVSNVVSVVVNVVSD

Radius of gyration: 17.36 Å; chains: 1; bounding box: 40×21×51 Å

pLDDT: mean 81.05, std 12.31, range [50.0, 95.19]

Sequence (83 aa):
MSIQKNKVTKLNIRIRLLIIFSLGVGFVIYGATHFSSEKEVTRIPRILYPLYENFGSAGLGSALIVAGLFIIFYAIFTYKKIK

Organism: NCBI:txid1379677